Protein AF-A0A8C4X554-F1 (afdb_monomer_lite)

Radius of gyration: 28.82 Å; chains: 1; bounding box: 46×33×119 Å

Sequence (121 aa):
LLRQFISAKEANEQRMDQHIWKSLQYDSLKGAILEIFAISTETYQIHFRSVEWGENQSPKELLAQLSDLCFKWLKPKKHTVEPVIDFIILEQLFQGSEKERTSQCETQGHLNESGMSIGTF

pLDDT: mean 73.85, std 15.53, range [35.44, 93.56]

Structure (mmCIF, N/CA/C/O backbone):
data_AF-A0A8C4X554-F1
#
_entry.id   AF-A0A8C4X554-F1
#
loop_
_atom_site.group_PDB
_atom_site.id
_atom_site.type_symbol
_atom_site.label_atom_id
_atom_site.label_alt_id
_atom_site.label_comp_id
_atom_site.label_asym_id
_atom_site.label_entity_id
_atom_site.label_seq_id
_atom_site.pdbx_PDB_ins_code
_atom_site.Cartn_x
_atom_site.Cartn_y
_atom_site.Cartn_z
_atom_site.occupancy
_atom_site.B_iso_or_equiv
_atom_site.auth_seq_id
_atom_site.auth_comp_id
_atom_site.auth_asym_id
_atom_site.auth_atom_id
_atom_site.pdbx_PDB_model_num
ATOM 1 N N . LEU A 1 1 ? 22.330 1.437 -51.387 1.00 77.81 1 LEU A N 1
ATOM 2 C CA . LEU A 1 1 ? 21.307 0.635 -50.678 1.00 77.81 1 LEU A CA 1
ATOM 3 C C . LEU A 1 1 ? 21.821 0.093 -49.343 1.00 77.81 1 LEU A C 1
ATOM 5 O O . LEU A 1 1 ? 21.351 0.572 -48.325 1.00 77.81 1 LEU A O 1
ATOM 9 N N . LEU A 1 2 ? 22.834 -0.784 -49.299 1.00 71.44 2 LEU A N 1
ATOM 10 C CA . LEU A 1 2 ? 23.360 -1.324 -48.025 1.00 71.44 2 LEU A CA 1
ATOM 11 C C . LEU A 1 2 ? 23.883 -0.256 -47.048 1.00 71.44 2 LEU A C 1
ATOM 13 O O . LEU A 1 2 ? 23.543 -0.301 -45.874 1.00 71.44 2 LEU A O 1
ATOM 17 N N . ARG A 1 3 ? 24.626 0.754 -47.526 1.00 85.50 3 ARG A N 1
ATOM 18 C CA . ARG A 1 3 ? 25.071 1.874 -46.670 1.00 85.50 3 ARG A CA 1
ATOM 19 C C . ARG A 1 3 ? 23.908 2.653 -46.049 1.00 85.50 3 ARG A C 1
ATOM 21 O O . ARG A 1 3 ? 23.974 3.006 -44.883 1.00 85.50 3 ARG A O 1
ATOM 28 N N . GLN A 1 4 ? 22.838 2.880 -46.811 1.00 82.44 4 GLN A N 1
ATOM 29 C CA . GLN A 1 4 ? 21.640 3.558 -46.305 1.00 82.44 4 GLN A CA 1
ATOM 30 C C . GLN A 1 4 ? 20.895 2.690 -45.286 1.00 82.44 4 GLN A C 1
ATOM 32 O O . GLN A 1 4 ? 20.408 3.214 -44.294 1.00 82.44 4 GLN A O 1
ATOM 37 N N . PHE A 1 5 ? 20.852 1.371 -45.495 1.00 83.88 5 PHE A N 1
ATOM 38 C CA . PHE A 1 5 ? 20.262 0.422 -44.549 1.00 83.88 5 PHE A CA 1
ATOM 39 C C . PHE A 1 5 ? 21.031 0.349 -43.229 1.00 83.88 5 PHE A C 1
ATOM 41 O O . PHE A 1 5 ? 20.414 0.352 -42.169 1.00 83.88 5 PHE A O 1
ATOM 48 N N . ILE A 1 6 ? 22.364 0.315 -43.291 1.00 83.06 6 ILE A N 1
ATOM 49 C CA . ILE A 1 6 ? 23.225 0.306 -42.103 1.00 83.06 6 ILE A CA 1
ATOM 50 C C . ILE A 1 6 ? 23.033 1.608 -41.318 1.00 83.06 6 ILE A C 1
ATOM 52 O O . ILE A 1 6 ? 22.688 1.548 -40.144 1.00 83.06 6 ILE A O 1
ATOM 56 N N . SER A 1 7 ? 23.098 2.770 -41.980 1.00 88.75 7 SER A N 1
ATOM 57 C CA . SER A 1 7 ? 22.851 4.056 -41.312 1.00 88.75 7 SER A CA 1
ATOM 58 C C . SER A 1 7 ? 21.431 4.186 -40.752 1.00 88.75 7 SER A C 1
ATOM 60 O O . SER A 1 7 ? 21.245 4.764 -39.686 1.00 88.75 7 SER A O 1
ATOM 62 N N . ALA A 1 8 ? 20.416 3.647 -41.436 1.00 84.50 8 ALA A N 1
ATOM 63 C CA . ALA A 1 8 ? 19.045 3.649 -40.929 1.00 84.50 8 ALA A CA 1
ATOM 64 C C . ALA A 1 8 ? 18.884 2.747 -39.694 1.00 84.50 8 ALA A C 1
ATOM 66 O O . ALA A 1 8 ? 18.180 3.123 -38.758 1.00 84.50 8 ALA A O 1
ATOM 67 N N . LYS A 1 9 ? 19.554 1.587 -39.666 1.00 83.88 9 LYS A N 1
ATOM 68 C CA . LYS A 1 9 ? 19.573 0.687 -38.507 1.00 83.88 9 LYS A CA 1
ATOM 69 C C . LYS A 1 9 ? 20.273 1.341 -37.315 1.00 83.88 9 LYS A C 1
ATOM 71 O O . LYS A 1 9 ? 19.687 1.384 -36.241 1.00 83.88 9 LYS A O 1
ATOM 76 N N . GLU A 1 10 ? 21.457 1.912 -37.521 1.00 81.81 10 GLU A N 1
ATOM 77 C CA . GLU A 1 10 ? 22.223 2.610 -36.478 1.00 81.81 10 GLU A CA 1
ATOM 78 C C . GLU A 1 10 ? 21.441 3.797 -35.900 1.00 81.81 10 GLU A C 1
ATOM 80 O O . GLU A 1 10 ? 21.369 3.968 -34.687 1.00 81.81 10 GLU A O 1
ATOM 85 N N . ALA A 1 11 ? 20.769 4.584 -36.745 1.00 82.25 11 ALA A N 1
ATOM 86 C CA . ALA A 1 11 ? 19.933 5.694 -36.293 1.00 82.25 11 ALA A CA 1
ATOM 87 C C . ALA A 1 11 ? 18.651 5.244 -35.562 1.00 82.25 11 ALA A C 1
ATOM 89 O O . ALA A 1 11 ? 18.067 6.031 -34.811 1.00 82.25 11 ALA A O 1
ATOM 90 N N . ASN A 1 12 ? 18.172 4.019 -35.805 1.00 74.38 12 ASN A N 1
ATOM 91 C CA . ASN A 1 12 ? 17.064 3.422 -35.058 1.00 74.38 12 ASN A CA 1
ATOM 92 C C . ASN A 1 12 ? 17.540 2.878 -33.701 1.00 74.38 12 ASN A C 1
ATOM 94 O O . ASN A 1 12 ? 16.873 3.074 -32.690 1.00 74.38 12 ASN A O 1
ATOM 98 N N . GLU A 1 13 ? 18.721 2.265 -33.669 1.00 72.62 13 GLU A N 1
ATOM 99 C CA . GLU A 1 13 ? 19.377 1.753 -32.462 1.00 72.62 13 GLU A CA 1
ATOM 100 C C . GLU A 1 13 ? 19.751 2.899 -31.504 1.00 72.62 13 GLU A C 1
ATOM 102 O O . GLU A 1 13 ? 19.350 2.882 -30.346 1.00 72.62 13 GLU A O 1
ATOM 107 N N . GLN A 1 14 ? 20.330 3.993 -32.015 1.00 75.81 14 GLN A N 1
ATOM 108 C CA . GLN A 1 14 ? 20.601 5.212 -31.235 1.00 75.81 14 GLN A CA 1
ATOM 109 C C . GLN A 1 14 ? 19.334 5.880 -30.681 1.00 75.81 14 GLN A C 1
ATOM 111 O O . GLN A 1 14 ? 19.337 6.412 -29.570 1.00 75.81 14 GLN A O 1
ATOM 116 N N . ARG A 1 15 ? 18.228 5.871 -31.441 1.00 73.75 15 ARG A N 1
ATOM 117 C CA . ARG A 1 15 ? 16.928 6.342 -30.933 1.00 73.75 15 ARG A CA 1
ATOM 118 C C . ARG A 1 15 ? 16.434 5.454 -29.797 1.00 73.75 15 ARG A C 1
ATOM 120 O O . ARG A 1 15 ? 15.946 5.979 -28.798 1.00 73.75 15 ARG A O 1
ATOM 127 N N . MET A 1 16 ? 16.572 4.137 -29.942 1.00 67.56 16 MET A N 1
ATOM 128 C CA . MET A 1 16 ? 16.194 3.171 -28.913 1.00 67.56 16 MET A CA 1
ATOM 129 C C . MET A 1 16 ? 17.009 3.388 -27.632 1.00 67.56 16 MET A C 1
ATOM 131 O O . MET A 1 16 ? 16.418 3.516 -26.563 1.00 67.56 16 MET A O 1
ATOM 135 N N . ASP A 1 17 ? 18.327 3.567 -27.743 1.00 79.69 17 ASP A N 1
ATOM 136 C CA . ASP A 1 17 ? 19.217 3.871 -26.614 1.00 79.69 17 ASP A CA 1
ATOM 137 C C . ASP A 1 17 ? 18.822 5.164 -25.894 1.00 79.69 17 ASP A C 1
ATOM 139 O O . ASP A 1 17 ? 18.804 5.227 -24.663 1.00 79.69 17 ASP A O 1
ATOM 143 N N . GLN A 1 18 ? 18.427 6.194 -26.648 1.00 75.25 18 GLN A N 1
ATOM 144 C CA . GLN A 1 18 ? 17.970 7.460 -26.078 1.00 75.25 18 GLN A CA 1
ATOM 145 C C . GLN A 1 18 ? 16.644 7.311 -25.312 1.00 75.25 18 GLN A C 1
ATOM 147 O O . GLN A 1 18 ? 16.443 7.968 -24.287 1.00 75.25 18 GLN A O 1
ATOM 152 N N . HIS A 1 19 ? 15.733 6.458 -25.787 1.00 72.31 19 HIS A N 1
ATOM 153 C CA . HIS A 1 19 ? 14.489 6.139 -25.082 1.00 72.31 19 HIS A CA 1
ATOM 154 C C . HIS A 1 19 ? 14.734 5.287 -23.833 1.00 72.31 19 HIS A C 1
ATOM 156 O O . HIS A 1 19 ? 14.135 5.565 -22.792 1.00 72.31 19 HIS A O 1
ATOM 162 N N . ILE A 1 20 ? 15.646 4.314 -23.909 1.00 77.69 20 ILE A N 1
ATOM 163 C CA . ILE A 1 20 ? 16.065 3.485 -22.772 1.00 77.69 20 ILE A CA 1
ATOM 164 C C . ILE A 1 20 ? 16.642 4.380 -21.668 1.00 77.69 20 ILE A C 1
ATOM 166 O O . ILE A 1 20 ? 16.185 4.318 -20.527 1.00 77.69 20 ILE A O 1
ATOM 170 N N . TRP A 1 21 ? 17.550 5.300 -22.007 1.00 65.25 21 TRP A N 1
ATOM 171 C CA . TRP A 1 21 ? 18.137 6.234 -21.039 1.00 65.25 21 TRP A CA 1
ATOM 172 C C . TRP A 1 21 ? 17.111 7.165 -20.381 1.00 65.25 21 TRP A C 1
ATOM 174 O O . TRP A 1 21 ? 17.168 7.391 -19.173 1.00 65.25 21 TRP A O 1
ATOM 184 N N . LYS A 1 22 ? 16.136 7.675 -21.145 1.00 73.19 22 LYS A N 1
ATOM 185 C CA . LYS A 1 22 ? 15.040 8.496 -20.598 1.00 73.19 22 LYS A CA 1
ATOM 186 C C . LYS A 1 22 ? 14.139 7.703 -19.646 1.00 73.19 22 LYS A C 1
ATOM 188 O O . LYS A 1 22 ? 13.699 8.253 -18.640 1.00 73.19 22 LYS A O 1
ATOM 193 N N . SER A 1 23 ? 13.883 6.424 -19.934 1.00 75.38 23 SER A N 1
ATOM 194 C CA . SER A 1 23 ? 13.129 5.537 -19.036 1.00 75.38 23 SER A CA 1
ATOM 195 C C . SER A 1 23 ? 13.889 5.278 -17.736 1.00 75.38 23 SER A C 1
ATOM 197 O O . SER A 1 23 ? 13.306 5.411 -16.665 1.00 75.38 23 SER A O 1
ATOM 199 N N . LEU A 1 24 ? 15.196 4.994 -17.811 1.00 76.12 24 LEU A N 1
ATOM 200 C CA . LEU A 1 24 ? 16.031 4.827 -16.615 1.00 76.12 24 LEU A CA 1
ATOM 201 C C . LEU A 1 24 ? 16.064 6.098 -15.753 1.00 76.12 24 LEU A C 1
ATOM 203 O O . LEU A 1 24 ? 16.015 6.011 -14.527 1.00 76.12 24 LEU A O 1
ATOM 207 N N . GLN A 1 25 ? 16.107 7.280 -16.375 1.00 79.69 25 GLN A N 1
ATOM 208 C CA . GLN A 1 25 ? 16.004 8.552 -15.654 1.00 79.69 25 GLN A CA 1
ATOM 209 C C . GLN A 1 25 ? 14.639 8.730 -14.985 1.00 79.69 25 GLN A C 1
ATOM 211 O O . GLN A 1 25 ? 14.586 9.213 -13.858 1.00 79.69 25 GLN A O 1
ATOM 216 N N . TYR A 1 26 ? 13.545 8.319 -15.634 1.00 76.31 26 TYR A N 1
ATOM 217 C CA . TYR A 1 26 ? 12.215 8.335 -15.024 1.00 76.31 26 TYR A CA 1
ATOM 218 C C . TYR A 1 26 ? 12.119 7.379 -13.831 1.00 76.31 26 TYR A C 1
ATOM 220 O O . TYR A 1 26 ? 11.588 7.769 -12.798 1.00 76.31 26 TYR A O 1
ATOM 228 N N . ASP A 1 27 ? 12.655 6.163 -13.933 1.00 78.06 27 ASP A N 1
ATOM 229 C CA . ASP A 1 27 ? 12.635 5.193 -12.834 1.00 78.06 27 ASP A CA 1
ATOM 230 C C . ASP A 1 27 ? 13.506 5.642 -11.653 1.00 78.06 27 ASP A C 1
ATOM 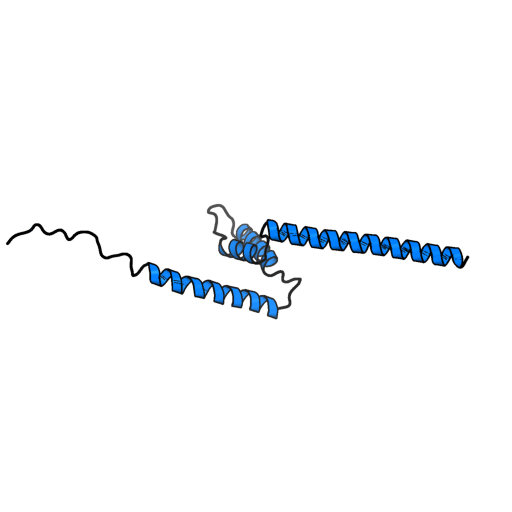232 O O . ASP A 1 27 ? 13.090 5.517 -10.501 1.00 78.06 27 ASP A O 1
ATOM 236 N N . SER A 1 28 ? 14.667 6.246 -11.927 1.00 82.12 28 SER A N 1
ATOM 237 C CA . SER A 1 28 ? 15.521 6.863 -10.905 1.00 82.12 28 SER A CA 1
ATOM 238 C C . SER A 1 28 ? 14.840 8.062 -10.237 1.00 82.12 28 SER A C 1
ATOM 240 O O . SER A 1 28 ? 14.788 8.129 -9.010 1.00 82.12 28 SER A O 1
ATOM 242 N N . LEU A 1 29 ? 14.246 8.966 -11.025 1.00 80.00 29 LEU A N 1
ATOM 243 C CA . LEU A 1 29 ? 13.477 10.106 -10.524 1.00 80.00 29 LEU A CA 1
ATOM 244 C C . LEU A 1 29 ? 12.289 9.634 -9.677 1.00 80.00 29 LEU A C 1
ATOM 246 O O . LEU A 1 29 ? 12.045 10.155 -8.596 1.00 80.00 29 LEU A O 1
ATOM 250 N N . LYS A 1 30 ? 11.563 8.619 -10.148 1.00 77.81 30 LYS A N 1
ATOM 251 C CA . LYS A 1 30 ? 10.438 8.010 -9.440 1.00 77.81 30 LYS A CA 1
ATOM 252 C C . LYS A 1 30 ? 10.883 7.366 -8.131 1.00 77.81 30 LYS A C 1
ATOM 254 O O . LYS A 1 30 ? 10.192 7.539 -7.135 1.00 77.81 30 LYS A O 1
ATOM 259 N N . GLY A 1 31 ? 12.018 6.667 -8.121 1.00 76.88 31 GLY A N 1
ATOM 260 C CA . GLY A 1 31 ? 12.622 6.114 -6.909 1.00 76.88 31 GLY A CA 1
ATOM 261 C C . GLY A 1 31 ? 12.957 7.202 -5.891 1.00 76.88 31 GLY A C 1
ATOM 262 O O . GLY A 1 31 ? 12.465 7.149 -4.769 1.00 76.88 31 GLY A O 1
ATOM 263 N N . ALA A 1 32 ? 13.685 8.237 -6.316 1.00 78.94 32 ALA A N 1
ATOM 264 C CA . ALA A 1 32 ? 14.068 9.356 -5.457 1.00 78.94 32 ALA A CA 1
ATOM 265 C C . ALA A 1 32 ? 12.853 10.135 -4.924 1.00 78.94 32 ALA A C 1
ATOM 267 O O . ALA A 1 32 ? 12.819 10.497 -3.756 1.00 78.94 32 ALA A O 1
ATOM 268 N N . ILE A 1 33 ? 11.823 10.364 -5.746 1.00 76.94 33 ILE A N 1
ATOM 269 C CA . ILE A 1 33 ? 10.570 11.003 -5.312 1.00 76.94 33 ILE A CA 1
ATOM 270 C C . ILE A 1 33 ? 9.869 10.140 -4.258 1.00 76.94 33 ILE A C 1
ATOM 272 O O . ILE A 1 33 ? 9.473 10.652 -3.216 1.00 76.94 33 ILE A O 1
ATOM 276 N N . LEU A 1 34 ? 9.720 8.834 -4.499 1.00 77.56 34 LEU A N 1
ATOM 277 C CA . LEU A 1 34 ? 9.093 7.929 -3.530 1.00 77.56 34 LEU A CA 1
ATOM 278 C C . LEU A 1 34 ? 9.853 7.905 -2.197 1.00 77.56 34 LEU A C 1
ATOM 280 O O . LEU A 1 34 ? 9.218 7.873 -1.148 1.00 77.56 34 LEU A O 1
ATOM 284 N N . GLU A 1 35 ? 11.183 7.968 -2.240 1.00 71.44 35 GLU A N 1
ATOM 285 C CA . GLU A 1 35 ? 12.053 8.032 -1.064 1.00 71.44 35 GLU A CA 1
ATOM 286 C C . GLU A 1 35 ? 11.926 9.369 -0.316 1.00 71.44 35 GLU A C 1
ATOM 288 O O . GLU A 1 35 ? 11.682 9.370 0.888 1.00 71.44 35 GLU A O 1
ATOM 293 N N . ILE A 1 36 ? 11.984 10.503 -1.027 1.00 68.62 36 ILE A N 1
ATOM 294 C CA . ILE A 1 36 ? 11.826 11.855 -0.457 1.00 68.62 36 ILE A CA 1
ATOM 295 C C . ILE A 1 36 ? 10.486 12.006 0.267 1.00 68.62 36 ILE A C 1
ATOM 297 O O . ILE A 1 36 ? 10.421 12.615 1.332 1.00 68.62 36 ILE A O 1
ATOM 301 N N . PHE A 1 37 ? 9.411 11.463 -0.305 1.00 66.00 37 PHE A N 1
ATOM 302 C CA . PHE A 1 37 ? 8.079 11.536 0.294 1.00 66.00 37 PHE A CA 1
ATOM 303 C C . PHE A 1 37 ? 7.782 10.383 1.259 1.00 66.00 37 PHE A C 1
ATOM 305 O O . PHE A 1 37 ? 6.648 10.277 1.725 1.00 66.00 37 PHE A O 1
ATOM 312 N N . ALA A 1 38 ? 8.758 9.507 1.531 1.00 61.66 38 ALA A N 1
ATOM 313 C CA . ALA A 1 38 ? 8.572 8.284 2.306 1.00 61.66 38 ALA A CA 1
ATOM 314 C C . ALA A 1 38 ? 7.322 7.493 1.867 1.00 61.66 38 ALA A C 1
ATOM 316 O O . ALA A 1 38 ? 6.648 6.867 2.679 1.00 61.66 38 ALA A O 1
ATOM 317 N N . ILE A 1 39 ? 6.970 7.513 0.575 1.00 68.38 39 ILE A N 1
ATOM 318 C CA . ILE A 1 39 ? 5.846 6.744 0.021 1.00 68.38 39 ILE A CA 1
ATOM 319 C C . ILE A 1 39 ? 6.345 5.312 -0.193 1.00 68.38 39 ILE A C 1
ATOM 321 O O . ILE A 1 39 ? 6.553 4.836 -1.313 1.00 68.38 39 ILE A O 1
ATOM 325 N N . SER A 1 40 ? 6.602 4.633 0.919 1.00 72.50 40 SER A N 1
ATOM 326 C CA . SER A 1 40 ? 6.993 3.234 0.982 1.00 72.50 40 SER A CA 1
ATOM 327 C C . SER A 1 40 ? 5.759 2.349 1.201 1.00 72.50 40 SER A C 1
ATOM 329 O O . SER A 1 40 ? 4.648 2.814 1.468 1.00 72.50 40 SER A O 1
ATOM 331 N N . THR A 1 41 ? 5.935 1.036 1.065 1.00 73.75 41 THR A N 1
ATOM 332 C CA . THR A 1 41 ? 4.914 0.051 1.459 1.00 73.75 41 THR A CA 1
ATOM 333 C C . THR A 1 41 ? 4.546 0.158 2.940 1.00 73.75 41 THR A C 1
ATOM 335 O O . THR A 1 41 ? 3.391 -0.065 3.284 1.00 73.75 41 THR A O 1
ATOM 338 N N . GLU A 1 42 ? 5.491 0.568 3.783 1.00 77.62 42 GLU A N 1
ATOM 339 C CA . GLU A 1 42 ? 5.309 0.792 5.221 1.00 77.62 42 GLU A CA 1
ATOM 340 C C . GLU A 1 42 ? 4.331 1.941 5.505 1.00 77.62 42 GLU A C 1
ATOM 342 O O . GLU A 1 42 ? 3.455 1.824 6.354 1.00 77.62 42 GLU A O 1
ATOM 347 N N . THR A 1 43 ? 4.366 3.016 4.717 1.00 82.56 43 THR A N 1
ATOM 348 C CA . THR A 1 43 ? 3.415 4.130 4.867 1.00 82.56 43 THR A CA 1
ATOM 349 C C . THR A 1 43 ? 1.975 3.692 4.601 1.00 82.56 43 THR A C 1
ATOM 351 O O . THR A 1 43 ? 1.062 4.041 5.348 1.00 82.56 43 THR A O 1
ATOM 354 N N . TYR A 1 44 ? 1.748 2.861 3.578 1.00 86.88 44 TYR A N 1
ATOM 355 C CA . TYR A 1 44 ? 0.416 2.303 3.318 1.00 86.88 44 TYR A CA 1
ATOM 356 C C . TYR A 1 44 ? -0.032 1.311 4.389 1.00 86.88 44 TYR A C 1
ATOM 358 O O . TYR A 1 44 ? -1.223 1.254 4.689 1.00 86.88 44 TYR A O 1
ATOM 366 N N . GLN A 1 45 ? 0.901 0.563 4.974 1.00 85.50 45 GLN A N 1
ATOM 367 C CA . GLN A 1 45 ? 0.633 -0.323 6.100 1.00 85.50 45 GLN A CA 1
ATOM 368 C C . GLN A 1 45 ? 0.164 0.463 7.327 1.00 85.50 45 GLN A C 1
ATOM 370 O O . GLN A 1 45 ? -0.881 0.145 7.891 1.00 85.50 45 GLN A O 1
ATOM 375 N N . ILE A 1 46 ? 0.897 1.516 7.700 1.00 84.94 46 ILE A N 1
ATOM 376 C CA . ILE A 1 46 ? 0.546 2.389 8.825 1.00 84.94 46 ILE A CA 1
ATOM 377 C C . ILE A 1 46 ? -0.848 2.974 8.603 1.00 84.94 46 ILE A C 1
ATOM 379 O O . ILE A 1 46 ? -1.709 2.837 9.467 1.00 84.94 46 ILE A O 1
ATOM 383 N N . HIS A 1 47 ? -1.110 3.530 7.416 1.00 88.19 47 HIS A N 1
ATOM 384 C CA . HIS A 1 47 ? -2.433 4.058 7.090 1.00 88.19 47 HIS A CA 1
ATOM 385 C C . HIS A 1 47 ? -3.525 2.991 7.128 1.00 88.19 47 HIS A C 1
ATOM 387 O O . HIS A 1 47 ? -4.597 3.254 7.652 1.00 88.19 47 HIS A O 1
ATOM 393 N N . PHE A 1 48 ? -3.276 1.788 6.605 1.00 89.94 48 PHE A N 1
ATOM 394 C CA . PHE A 1 48 ? -4.247 0.694 6.647 1.00 89.94 48 PHE A CA 1
ATOM 395 C C . PHE A 1 48 ? -4.634 0.326 8.086 1.00 89.94 48 PHE A C 1
ATOM 397 O O . PHE A 1 48 ? -5.806 0.075 8.357 1.00 89.94 48 PHE A O 1
ATOM 404 N N . ARG A 1 49 ? -3.666 0.324 9.012 1.00 87.69 49 ARG A N 1
ATOM 405 C CA . ARG A 1 49 ? -3.887 0.022 10.435 1.00 87.69 49 ARG A CA 1
ATOM 406 C C . ARG A 1 49 ? -4.451 1.200 11.231 1.00 87.69 49 ARG A C 1
ATOM 408 O O . ARG A 1 49 ? -5.090 0.964 12.248 1.00 87.69 49 ARG A O 1
ATOM 415 N N . SER A 1 50 ? -4.242 2.432 10.768 1.00 89.12 50 SER A N 1
ATOM 416 C CA . SER A 1 50 ? -4.750 3.655 11.399 1.00 89.12 50 SER A CA 1
ATOM 417 C C . SER A 1 50 ? -6.113 4.101 10.861 1.00 89.12 50 SER A C 1
ATOM 419 O O . SER A 1 50 ? -6.571 5.189 11.201 1.00 89.12 50 SER A O 1
ATOM 421 N N . VAL A 1 51 ? -6.730 3.340 9.950 1.00 90.94 51 VAL A N 1
ATOM 422 C CA . VAL A 1 51 ? -8.080 3.644 9.471 1.00 90.94 51 VAL A CA 1
ATOM 423 C C . VAL A 1 51 ? -9.063 3.412 10.613 1.00 90.94 51 VAL A C 1
ATOM 425 O O . VAL A 1 51 ? -9.263 2.287 11.068 1.00 90.94 51 VAL A O 1
ATOM 428 N N . GLU A 1 52 ? -9.699 4.495 11.040 1.00 88.81 52 GLU A N 1
ATOM 429 C CA . GLU A 1 52 ? -10.776 4.477 12.020 1.00 88.81 52 GLU A CA 1
ATOM 430 C C . GLU A 1 52 ? -12.130 4.603 11.324 1.00 88.81 52 GLU A C 1
ATOM 432 O O . GLU A 1 52 ? -12.254 5.179 10.240 1.00 88.81 52 GLU A O 1
ATOM 437 N N . TRP A 1 53 ? -13.161 4.054 11.960 1.00 90.00 53 TRP A N 1
ATOM 438 C CA . TRP A 1 53 ? -14.525 4.206 11.480 1.00 90.00 53 TRP A CA 1
ATOM 439 C C . TRP A 1 53 ? -14.999 5.645 11.714 1.00 90.00 53 TRP A C 1
ATOM 441 O O . TRP A 1 53 ? -15.164 6.061 12.860 1.00 90.00 53 TRP A O 1
ATOM 451 N N . GLY A 1 54 ? -15.270 6.398 10.647 1.00 88.25 54 GLY A N 1
ATOM 452 C CA . GLY A 1 54 ? -15.883 7.722 10.772 1.00 88.25 54 GLY A CA 1
ATOM 453 C C . GLY A 1 54 ? -17.374 7.641 11.121 1.00 88.25 54 GLY A C 1
ATOM 454 O O . GLY A 1 54 ? -18.107 6.861 10.520 1.00 88.25 54 GLY A O 1
ATOM 455 N N . GLU A 1 55 ? -17.862 8.486 12.033 1.00 83.88 55 GLU A N 1
ATOM 456 C CA . GLU A 1 55 ? -19.268 8.487 12.495 1.00 83.88 55 GLU A CA 1
ATOM 457 C C . GLU A 1 55 ? -20.306 8.601 11.358 1.00 83.88 55 GLU A C 1
ATOM 459 O O . GLU A 1 55 ? -21.398 8.048 11.456 1.00 83.88 55 GLU A O 1
ATOM 464 N N . ASN A 1 56 ? -19.946 9.262 10.252 1.00 87.75 56 ASN A N 1
ATOM 465 C CA . ASN A 1 56 ? -20.797 9.443 9.068 1.00 87.75 56 ASN A CA 1
ATOM 466 C C . ASN A 1 56 ? -20.395 8.559 7.874 1.00 87.75 56 ASN A C 1
ATOM 468 O O . ASN A 1 56 ? -20.935 8.718 6.780 1.00 87.75 56 ASN A O 1
ATOM 472 N N . GLN A 1 57 ? -19.419 7.668 8.048 1.00 90.44 57 GLN A N 1
ATOM 473 C CA . GLN A 1 57 ? -18.885 6.840 6.972 1.00 90.44 57 GLN A CA 1
ATOM 474 C C . GLN A 1 57 ? -19.728 5.576 6.807 1.00 90.44 57 GLN A C 1
ATOM 476 O O . GLN A 1 57 ? -20.029 4.868 7.771 1.00 90.44 57 GLN A O 1
ATOM 481 N N . SER A 1 58 ? -20.099 5.258 5.569 1.00 92.81 58 SER A N 1
ATOM 482 C CA . SER A 1 58 ? -20.784 4.001 5.284 1.00 92.81 58 SER A CA 1
ATOM 483 C C . SER A 1 58 ? -19.804 2.813 5.321 1.00 92.81 58 SER A C 1
ATOM 485 O O . SER A 1 58 ? -18.634 2.955 4.946 1.00 92.81 58 SER A O 1
ATOM 487 N N . PRO A 1 59 ? -20.271 1.592 5.654 1.00 92.06 59 PRO A N 1
ATOM 488 C CA . PRO A 1 59 ? -19.437 0.386 5.614 1.00 92.06 59 PRO A CA 1
ATOM 489 C C . PRO A 1 59 ? -18.742 0.166 4.265 1.00 92.06 59 PRO A C 1
ATOM 491 O O . PRO A 1 59 ? -17.625 -0.343 4.195 1.00 92.06 59 PRO A O 1
ATOM 494 N N . LYS A 1 60 ? -19.409 0.557 3.176 1.00 93.56 60 LYS A N 1
ATOM 495 C CA . LYS A 1 60 ? -18.898 0.412 1.814 1.00 93.56 60 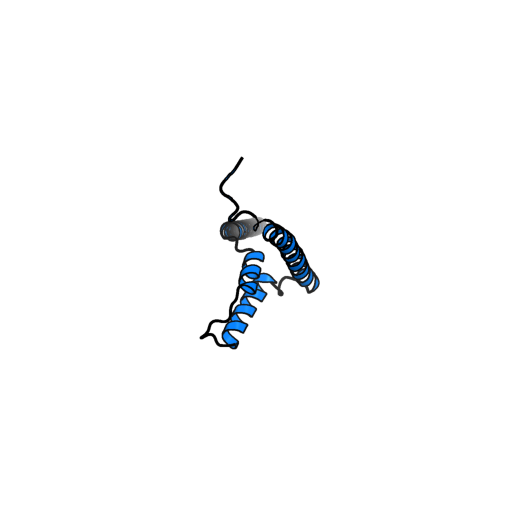LYS A CA 1
ATOM 496 C C . LYS A 1 60 ? -17.732 1.361 1.539 1.00 93.56 60 LYS A C 1
ATOM 498 O O . LYS A 1 60 ? -16.779 0.961 0.877 1.00 93.56 60 LYS A O 1
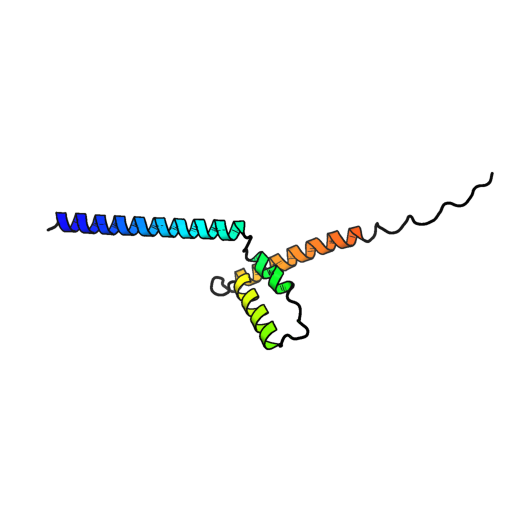ATOM 503 N N . GLU A 1 61 ? -17.804 2.592 2.035 1.00 91.00 61 GLU A N 1
ATOM 504 C CA . GLU A 1 61 ? -16.723 3.573 1.900 1.00 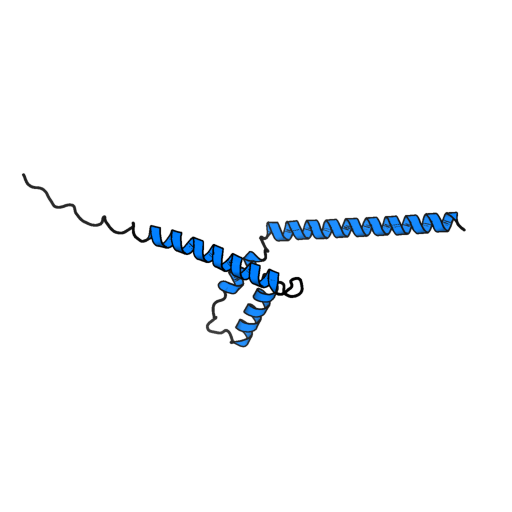91.00 61 GLU A CA 1
ATOM 505 C C . GLU A 1 61 ? -15.505 3.162 2.720 1.00 91.00 61 GLU A C 1
ATOM 507 O O . GLU A 1 61 ? -14.388 3.220 2.210 1.00 91.00 61 GLU A O 1
ATOM 512 N N . LEU A 1 62 ? -15.716 2.668 3.945 1.00 92.12 62 LEU A N 1
ATOM 513 C CA . LEU A 1 62 ? -14.627 2.144 4.765 1.00 92.12 62 LEU A CA 1
ATOM 514 C C . LEU A 1 62 ? -13.952 0.942 4.097 1.00 92.12 62 LEU A C 1
ATOM 516 O O . LEU A 1 62 ? -12.727 0.888 3.992 1.00 92.12 62 LEU A O 1
ATOM 520 N N . LEU A 1 63 ? -14.746 -0.001 3.582 1.00 92.31 63 LEU A N 1
ATOM 521 C CA . LEU A 1 63 ? -14.221 -1.165 2.874 1.00 92.31 63 LEU A CA 1
ATOM 522 C C . LEU A 1 63 ? -13.436 -0.762 1.620 1.00 92.31 63 LEU A C 1
ATOM 524 O O . LEU A 1 63 ? -12.383 -1.335 1.349 1.00 92.31 63 LEU A O 1
ATOM 528 N N . ALA A 1 64 ? -13.924 0.222 0.861 1.00 92.19 64 ALA A N 1
ATOM 529 C CA . ALA A 1 64 ? -13.229 0.725 -0.319 1.00 92.19 64 ALA A CA 1
ATOM 530 C C . ALA A 1 64 ? -11.874 1.356 0.045 1.00 92.19 64 ALA A C 1
ATOM 532 O O . ALA A 1 64 ? -10.873 1.071 -0.612 1.00 92.19 64 ALA A O 1
ATOM 533 N N . GLN A 1 65 ? -11.828 2.150 1.117 1.00 92.31 65 GLN A N 1
ATOM 534 C CA . GLN A 1 65 ? -10.602 2.769 1.621 1.00 92.31 65 GLN A CA 1
ATOM 535 C C . GLN A 1 65 ? -9.588 1.722 2.104 1.00 92.31 65 GLN A C 1
ATOM 537 O O . GLN A 1 65 ? -8.429 1.745 1.687 1.00 92.31 65 GLN A O 1
ATOM 542 N N . LEU A 1 66 ? -10.029 0.771 2.932 1.00 91.81 66 LEU A N 1
ATOM 543 C CA . LEU A 1 66 ? -9.196 -0.336 3.408 1.00 91.81 66 LEU A CA 1
ATOM 544 C C . LEU A 1 66 ? -8.678 -1.185 2.245 1.00 91.81 66 LEU A C 1
ATOM 546 O O . LEU A 1 66 ? -7.506 -1.555 2.220 1.00 91.81 66 LEU A O 1
ATOM 550 N N . SER A 1 67 ? -9.528 -1.470 1.256 1.00 90.75 67 SER A N 1
ATOM 551 C CA . SER A 1 67 ? -9.136 -2.238 0.077 1.00 90.75 67 SER A CA 1
ATOM 552 C C . SER A 1 67 ? -8.037 -1.528 -0.713 1.00 90.75 67 SER A C 1
ATOM 554 O O . SER A 1 67 ? -7.011 -2.142 -1.001 1.00 90.75 67 SER A O 1
ATOM 556 N N . ASP A 1 68 ? -8.199 -0.238 -1.012 1.00 90.69 68 ASP A N 1
ATOM 557 C CA . ASP A 1 68 ? -7.208 0.541 -1.761 1.00 90.69 68 ASP A CA 1
ATOM 558 C C . ASP A 1 68 ? -5.853 0.605 -1.035 1.00 90.69 68 ASP A C 1
ATOM 560 O O . ASP A 1 68 ? -4.803 0.359 -1.637 1.00 90.69 68 ASP A O 1
ATOM 564 N N . LEU A 1 69 ? -5.870 0.844 0.279 1.00 90.50 69 LEU A N 1
ATOM 565 C CA . LEU A 1 69 ? -4.664 0.839 1.109 1.00 90.50 69 LEU A CA 1
ATOM 566 C C . LEU A 1 69 ? -3.991 -0.540 1.134 1.00 90.50 69 LEU A C 1
ATOM 568 O O . LEU A 1 69 ? -2.780 -0.631 0.937 1.00 90.50 69 LEU A O 1
ATOM 572 N N . CYS A 1 70 ? -4.769 -1.615 1.274 1.00 87.25 70 CYS A N 1
ATOM 573 C CA . CYS A 1 70 ? -4.269 -2.989 1.237 1.00 87.25 70 CYS A CA 1
ATOM 574 C C . CYS A 1 70 ? -3.618 -3.329 -0.115 1.00 87.25 70 CYS A C 1
ATOM 576 O O . CYS A 1 70 ? -2.521 -3.887 -0.159 1.00 87.25 70 CYS A O 1
ATOM 578 N N . PHE A 1 71 ? -4.224 -2.924 -1.236 1.00 87.00 71 PHE A N 1
ATOM 579 C CA . PHE A 1 71 ? -3.639 -3.116 -2.567 1.00 87.00 71 PHE A CA 1
ATOM 580 C C . PHE A 1 71 ? -2.332 -2.337 -2.760 1.00 87.00 71 PHE A C 1
ATOM 582 O O . PHE A 1 71 ? -1.419 -2.834 -3.425 1.00 87.00 71 PHE A O 1
ATOM 589 N N . LYS A 1 72 ? -2.229 -1.128 -2.198 1.00 85.31 72 LYS A N 1
ATOM 590 C CA . LYS A 1 72 ? -1.017 -0.296 -2.268 1.00 85.31 72 LYS A CA 1
ATOM 591 C C . LYS A 1 72 ? 0.100 -0.808 -1.359 1.00 85.31 72 LYS A C 1
ATOM 593 O O . LYS A 1 72 ? 1.266 -0.734 -1.756 1.00 85.31 72 LYS A O 1
ATOM 598 N N . TRP A 1 73 ? -0.257 -1.365 -0.203 1.00 85.81 73 TRP A N 1
ATOM 599 C CA . TRP A 1 73 ? 0.667 -2.010 0.726 1.00 85.81 73 TRP A CA 1
ATOM 600 C C . TRP A 1 73 ? 1.188 -3.342 0.173 1.00 85.81 73 TRP A C 1
ATOM 602 O O . TRP A 1 73 ? 2.379 -3.464 -0.096 1.00 85.81 73 TRP A O 1
ATOM 612 N N . LEU A 1 74 ? 0.304 -4.312 -0.077 1.00 84.06 74 LEU A N 1
ATOM 613 C CA . LEU A 1 74 ? 0.691 -5.685 -0.425 1.00 84.06 74 LEU A CA 1
ATOM 614 C C . LEU A 1 74 ? 1.034 -5.872 -1.907 1.00 84.06 74 LEU A C 1
ATOM 616 O O . LEU A 1 74 ? 1.621 -6.884 -2.280 1.00 84.06 74 LEU A O 1
ATOM 620 N N . LYS A 1 75 ? 0.644 -4.926 -2.775 1.00 82.69 75 LYS A N 1
ATOM 621 C CA . LYS A 1 75 ? 0.871 -4.960 -4.234 1.00 82.69 75 LYS A CA 1
ATOM 622 C C . LYS A 1 75 ? 0.643 -6.361 -4.840 1.00 82.69 75 LYS A C 1
ATOM 624 O O . LYS A 1 75 ? 1.498 -6.850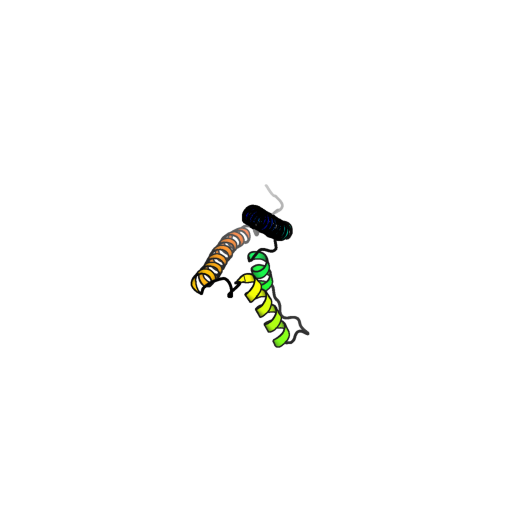 -5.581 1.00 82.69 75 LYS A O 1
ATOM 629 N N . PRO A 1 76 ? -0.524 -6.996 -4.622 1.00 75.81 76 PRO A N 1
ATOM 630 C CA . PRO A 1 76 ? -0.758 -8.412 -4.939 1.00 75.81 76 PRO A CA 1
ATOM 631 C C . PRO A 1 76 ? -0.664 -8.758 -6.435 1.00 75.81 76 PRO A C 1
ATOM 633 O O . PRO A 1 76 ? -0.569 -9.919 -6.799 1.00 75.81 76 PRO A O 1
ATOM 636 N N . LYS A 1 77 ? -0.662 -7.763 -7.336 1.00 77.81 77 LYS A N 1
ATOM 637 C CA . LYS A 1 77 ? -0.408 -7.974 -8.775 1.00 77.81 77 LYS A CA 1
ATOM 638 C C . LYS A 1 77 ? 1.074 -8.192 -9.114 1.00 77.81 77 LYS A C 1
ATOM 640 O O . LYS A 1 77 ? 1.380 -8.589 -10.232 1.00 77.81 77 LYS A O 1
ATOM 645 N N . LYS A 1 78 ? 1.984 -7.849 -8.198 1.00 71.81 78 LYS A N 1
ATOM 646 C CA . LYS A 1 78 ? 3.443 -7.926 -8.370 1.00 71.81 78 LYS A CA 1
ATOM 647 C C . LYS A 1 78 ? 4.090 -9.037 -7.542 1.00 71.81 78 LYS A C 1
ATOM 649 O O . LYS A 1 78 ? 5.240 -9.369 -7.804 1.00 71.81 78 LYS A O 1
ATOM 654 N N . HIS A 1 79 ? 3.374 -9.583 -6.562 1.00 72.62 79 HIS A N 1
ATOM 655 C CA . HIS A 1 79 ? 3.874 -10.585 -5.626 1.00 72.62 79 HIS A CA 1
ATOM 656 C C . HIS A 1 79 ? 3.039 -11.866 -5.719 1.00 72.62 79 HIS A C 1
ATOM 658 O O . HIS A 1 79 ? 1.830 -11.798 -5.934 1.00 72.62 79 HIS A O 1
ATOM 664 N N . THR A 1 80 ? 3.685 -13.026 -5.568 1.00 80.56 80 THR A N 1
ATOM 665 C CA . THR A 1 80 ? 2.986 -14.298 -5.321 1.00 80.56 80 THR A CA 1
ATOM 666 C C . THR A 1 80 ? 2.462 -14.336 -3.877 1.00 80.56 80 THR A C 1
ATOM 668 O O . THR A 1 80 ? 2.542 -13.341 -3.152 1.00 80.56 80 THR A O 1
ATOM 671 N N . VAL A 1 81 ? 1.885 -15.460 -3.449 1.00 76.62 81 VAL A N 1
ATOM 672 C CA . VAL A 1 81 ? 1.311 -15.599 -2.100 1.00 76.62 81 VAL A CA 1
ATOM 673 C C . VAL A 1 81 ? 2.401 -15.556 -1.019 1.00 76.62 81 VAL A C 1
ATOM 675 O O . VAL A 1 81 ? 2.181 -14.991 0.047 1.00 76.62 81 VAL A O 1
ATOM 678 N N . GLU A 1 82 ? 3.588 -16.091 -1.300 1.00 77.62 82 GLU A N 1
ATOM 679 C CA . GLU A 1 82 ? 4.680 -16.233 -0.332 1.00 77.62 82 GLU A CA 1
ATOM 680 C C . GLU A 1 82 ? 5.242 -14.878 0.141 1.00 77.62 82 GLU A C 1
ATOM 682 O O . GLU A 1 82 ? 5.253 -14.648 1.349 1.00 77.62 82 GLU A O 1
ATOM 687 N N . PRO A 1 83 ? 5.588 -13.911 -0.737 1.00 73.25 83 PRO A N 1
ATOM 688 C CA . PRO A 1 83 ? 6.060 -12.601 -0.283 1.00 73.25 83 PRO A CA 1
ATOM 689 C C . PRO A 1 83 ? 5.009 -11.809 0.506 1.00 73.25 83 PRO A C 1
ATOM 691 O O . PRO A 1 83 ? 5.361 -11.011 1.368 1.00 73.25 83 PRO A O 1
ATOM 694 N N . VAL A 1 84 ? 3.714 -12.011 0.227 1.00 79.38 84 VAL A N 1
ATOM 695 C CA . VAL A 1 84 ? 2.629 -11.374 0.996 1.00 79.38 84 VAL A CA 1
ATOM 696 C C . VAL A 1 84 ? 2.625 -11.878 2.438 1.00 79.38 84 VAL A C 1
ATOM 698 O O . VAL A 1 84 ? 2.439 -11.088 3.362 1.00 79.38 84 VAL A O 1
ATOM 701 N N . ILE A 1 85 ? 2.860 -13.177 2.635 1.00 78.38 85 ILE A N 1
ATOM 702 C CA . ILE A 1 85 ? 2.987 -13.773 3.966 1.00 78.38 85 ILE A CA 1
ATOM 703 C C . ILE A 1 85 ? 4.215 -13.204 4.684 1.00 78.38 85 ILE A C 1
ATOM 705 O O . ILE A 1 85 ? 4.093 -12.808 5.842 1.00 78.38 85 ILE A O 1
ATOM 709 N N . ASP A 1 86 ? 5.356 -13.076 4.001 1.00 80.56 86 ASP A N 1
ATOM 710 C CA . ASP A 1 86 ? 6.568 -12.490 4.589 1.00 80.56 86 ASP A CA 1
ATOM 711 C C . ASP A 1 86 ? 6.333 -11.052 5.079 1.00 80.56 86 ASP A C 1
ATOM 713 O O . ASP A 1 86 ? 6.752 -10.708 6.183 1.00 80.56 86 ASP A O 1
ATOM 717 N N . PHE A 1 87 ? 5.599 -10.221 4.325 1.00 79.69 87 PHE A N 1
ATOM 718 C CA . PHE A 1 87 ? 5.237 -8.866 4.768 1.00 79.69 87 PHE A CA 1
ATOM 719 C C . PHE A 1 87 ? 4.407 -8.863 6.058 1.00 79.69 87 PHE A C 1
ATOM 721 O O . PHE A 1 87 ? 4.656 -8.046 6.944 1.00 79.69 87 PHE A O 1
ATOM 728 N N . ILE A 1 88 ? 3.446 -9.782 6.181 1.00 83.38 88 ILE A N 1
ATOM 729 C CA . ILE A 1 88 ? 2.599 -9.918 7.376 1.00 83.38 88 ILE A CA 1
ATOM 730 C C . ILE A 1 88 ? 3.424 -10.428 8.572 1.00 83.38 88 ILE A C 1
ATOM 732 O O . ILE A 1 88 ? 3.255 -9.948 9.691 1.00 83.38 88 ILE A O 1
ATOM 736 N N . ILE A 1 89 ? 4.331 -11.388 8.355 1.00 85.00 89 ILE A N 1
ATOM 737 C CA . ILE A 1 89 ? 5.209 -11.925 9.409 1.00 85.00 89 ILE A CA 1
ATOM 738 C C . ILE A 1 89 ? 6.162 -10.843 9.918 1.00 85.00 89 ILE A C 1
ATOM 740 O O . ILE A 1 89 ? 6.308 -10.678 11.129 1.00 85.00 89 ILE A O 1
ATOM 744 N N . LEU A 1 90 ? 6.795 -10.102 9.006 1.00 80.50 90 LEU A N 1
ATOM 745 C CA . LEU A 1 90 ? 7.691 -9.002 9.356 1.00 80.50 90 LEU A CA 1
ATOM 746 C C . LEU A 1 90 ? 6.943 -7.926 10.147 1.00 80.50 90 LEU A C 1
ATOM 748 O O . LEU A 1 90 ? 7.422 -7.525 11.204 1.00 80.50 90 LEU A O 1
ATOM 752 N N . GLU A 1 91 ? 5.746 -7.525 9.704 1.00 82.56 91 GLU A N 1
ATOM 753 C CA . GLU A 1 91 ? 4.875 -6.617 10.464 1.00 82.56 91 GLU A CA 1
ATOM 754 C C . GLU A 1 91 ? 4.679 -7.101 11.906 1.00 82.56 91 GLU A C 1
ATOM 756 O O . GLU A 1 91 ? 4.923 -6.350 12.854 1.00 82.56 91 GLU A O 1
ATOM 761 N N . GLN A 1 92 ? 4.255 -8.355 12.071 1.00 82.19 92 GLN A N 1
ATOM 762 C CA . GLN A 1 92 ? 3.925 -8.904 13.381 1.00 82.19 92 GLN A CA 1
ATOM 763 C C . GLN A 1 92 ? 5.155 -9.000 14.293 1.00 82.19 92 GLN A C 1
ATOM 765 O O . GLN A 1 92 ? 5.048 -8.773 15.501 1.00 82.19 92 GLN A O 1
ATOM 770 N N . LEU A 1 93 ? 6.325 -9.307 13.726 1.00 81.12 93 LEU A N 1
ATOM 771 C CA . LEU A 1 93 ? 7.589 -9.359 14.455 1.00 81.12 93 LEU A CA 1
ATOM 772 C C . LEU A 1 93 ? 7.976 -7.976 14.999 1.00 81.12 93 LEU A C 1
ATOM 774 O O . LEU A 1 93 ? 8.300 -7.847 16.181 1.00 81.12 93 LEU A O 1
ATOM 778 N N . PHE A 1 94 ? 7.906 -6.939 14.160 1.00 72.94 94 PHE A N 1
ATOM 779 C CA . PHE A 1 94 ? 8.292 -5.585 14.558 1.00 72.94 94 PHE A CA 1
ATOM 780 C C . PHE A 1 94 ? 7.281 -4.954 15.527 1.00 72.94 94 PHE A C 1
ATOM 782 O O . PHE A 1 94 ? 7.694 -4.416 16.554 1.00 72.94 94 PHE A O 1
ATOM 789 N N . GLN A 1 95 ? 5.972 -5.125 15.306 1.00 71.94 95 GLN A N 1
ATOM 790 C CA . GLN A 1 95 ? 4.936 -4.654 16.242 1.00 71.94 95 GLN A CA 1
ATOM 791 C C . GLN A 1 95 ? 5.004 -5.343 17.612 1.00 71.94 95 GLN A C 1
ATOM 793 O O . GLN A 1 95 ? 4.715 -4.724 18.637 1.00 71.94 95 GLN A O 1
ATOM 798 N N . GLY A 1 96 ? 5.371 -6.628 17.655 1.00 63.34 96 GLY A N 1
ATOM 799 C CA . GLY A 1 96 ? 5.567 -7.349 18.914 1.00 63.34 96 GLY A CA 1
ATOM 800 C C . GLY A 1 96 ? 6.742 -6.800 19.727 1.00 63.34 96 GLY A C 1
ATOM 801 O O . GLY A 1 96 ? 6.640 -6.671 20.944 1.00 63.34 96 GLY A O 1
ATOM 802 N N . SER A 1 97 ? 7.826 -6.412 19.049 1.00 57.00 97 SER A N 1
ATOM 803 C CA . SER A 1 97 ? 9.059 -5.943 19.693 1.00 57.00 97 SER A CA 1
ATOM 804 C C . SER A 1 97 ? 8.953 -4.564 20.369 1.00 57.00 97 SER A C 1
ATOM 806 O O . SER A 1 97 ? 9.689 -4.289 21.318 1.00 57.00 97 SER A O 1
ATOM 808 N N . GLU A 1 98 ? 8.025 -3.703 19.937 1.00 53.25 98 GLU A N 1
ATOM 809 C CA . GLU A 1 98 ? 7.801 -2.386 20.557 1.00 53.25 98 GLU A CA 1
ATOM 810 C C . GLU A 1 98 ? 6.979 -2.464 21.852 1.00 53.25 98 GLU A C 1
ATOM 812 O O . GLU A 1 98 ? 7.251 -1.728 22.802 1.00 53.25 98 GLU A O 1
ATOM 817 N N . LYS A 1 99 ? 6.025 -3.402 21.941 1.00 55.06 99 LYS A N 1
ATOM 818 C CA . LYS A 1 99 ? 5.164 -3.583 23.127 1.00 55.06 99 LYS A CA 1
ATOM 819 C C . LYS A 1 99 ? 5.937 -4.016 24.375 1.00 55.06 99 LYS A C 1
ATOM 821 O O . LYS A 1 99 ? 5.543 -3.704 25.499 1.00 55.06 99 LYS A O 1
ATOM 826 N N . GLU A 1 100 ? 7.055 -4.708 24.189 1.00 51.12 100 GLU A N 1
ATOM 827 C CA . GLU A 1 100 ? 7.903 -5.179 25.286 1.00 51.12 100 GLU A CA 1
ATOM 828 C C . GLU A 1 100 ? 8.770 -4.055 25.885 1.00 51.12 100 GLU A C 1
ATOM 830 O O . GLU A 1 100 ? 9.107 -4.092 27.067 1.00 51.12 100 GLU A O 1
ATOM 835 N N . ARG A 1 101 ? 9.050 -2.993 25.112 1.00 46.50 101 ARG A N 1
ATOM 836 C CA . ARG A 1 101 ? 9.729 -1.781 25.605 1.00 46.50 101 ARG A CA 1
ATOM 837 C C . ARG A 1 101 ? 8.788 -0.821 26.328 1.00 46.50 101 ARG A C 1
ATOM 839 O O . ARG A 1 101 ? 9.179 -0.254 27.344 1.00 46.50 101 ARG A O 1
ATOM 846 N N . THR A 1 102 ? 7.558 -0.644 25.848 1.00 44.09 102 THR A N 1
ATOM 847 C CA . THR A 1 102 ? 6.595 0.278 26.480 1.00 44.09 102 THR A CA 1
ATOM 848 C C . THR A 1 102 ? 6.038 -0.260 27.800 1.00 44.09 102 THR A C 1
ATOM 850 O O . THR A 1 102 ? 5.799 0.520 28.717 1.00 44.09 102 THR A O 1
ATOM 853 N N . SER A 1 103 ? 5.969 -1.587 27.963 1.00 49.50 103 SER A N 1
ATOM 854 C CA . SER A 1 103 ? 5.561 -2.233 29.223 1.00 49.50 103 SER A CA 1
ATOM 855 C C . SER A 1 103 ? 6.581 -2.071 30.366 1.00 49.50 103 SER A C 1
ATOM 857 O O . SER A 1 103 ? 6.218 -2.201 31.532 1.00 49.50 103 SER A O 1
ATOM 859 N N . GLN A 1 104 ? 7.856 -1.783 30.066 1.00 43.06 104 GLN A N 1
ATOM 860 C CA . GLN A 1 104 ? 8.897 -1.580 31.087 1.00 43.06 104 GLN A CA 1
ATOM 861 C C . GLN A 1 104 ? 8.980 -0.134 31.604 1.00 43.06 104 GLN A C 1
ATOM 863 O O . GLN A 1 104 ? 9.450 0.079 32.722 1.00 43.06 104 GLN A O 1
ATOM 868 N N . CYS A 1 105 ? 8.500 0.860 30.849 1.00 46.81 105 CYS A N 1
ATOM 869 C CA . CYS A 1 105 ? 8.523 2.263 31.281 1.00 46.81 105 CYS A CA 1
ATOM 870 C C . CYS A 1 105 ? 7.386 2.620 32.255 1.00 46.81 105 CYS A C 1
ATOM 872 O O . CYS A 1 105 ? 7.564 3.495 33.099 1.00 46.81 105 CYS A O 1
ATOM 874 N N . GLU A 1 106 ? 6.242 1.932 32.197 1.00 50.72 106 GLU A N 1
ATOM 875 C CA . GLU A 1 106 ? 5.076 2.251 33.038 1.00 50.72 106 GLU A CA 1
ATOM 876 C C . GLU A 1 106 ? 5.201 1.717 34.478 1.00 50.72 106 GLU A C 1
ATOM 878 O O . GLU A 1 106 ? 4.648 2.300 35.410 1.00 50.72 106 GLU A O 1
ATOM 883 N N . THR A 1 107 ? 6.007 0.676 34.717 1.00 49.69 107 THR A N 1
ATOM 884 C CA . THR A 1 107 ? 6.222 0.121 36.070 1.00 49.69 107 THR A CA 1
ATOM 885 C C . THR A 1 107 ? 7.258 0.867 36.920 1.00 49.69 107 THR A C 1
ATOM 887 O O . THR A 1 107 ? 7.469 0.499 38.073 1.00 49.69 107 THR A O 1
ATOM 890 N N . GLN A 1 108 ? 7.906 1.916 36.399 1.00 50.19 108 GLN A N 1
ATOM 891 C CA . GLN A 1 108 ? 8.928 2.691 37.130 1.00 50.19 108 GLN A CA 1
ATOM 892 C C . GLN A 1 108 ? 8.552 4.161 37.391 1.00 50.19 108 GLN A C 1
ATOM 894 O O . GLN A 1 108 ? 9.399 4.942 37.815 1.00 50.19 108 GLN A O 1
ATOM 899 N N . GLY A 1 109 ? 7.283 4.540 37.202 1.00 48.38 109 GLY A N 1
ATOM 900 C CA . GLY A 1 109 ? 6.818 5.925 37.350 1.00 48.38 109 GLY A CA 1
ATOM 901 C C . GLY A 1 109 ? 6.030 6.270 38.619 1.00 48.38 109 GLY A C 1
ATOM 902 O O . GLY A 1 109 ? 5.507 7.376 38.684 1.00 48.38 109 GLY A O 1
ATOM 903 N N . HIS A 1 110 ? 5.889 5.378 39.611 1.00 47.22 110 HIS A N 1
ATOM 904 C CA . HIS A 1 110 ? 4.966 5.630 40.73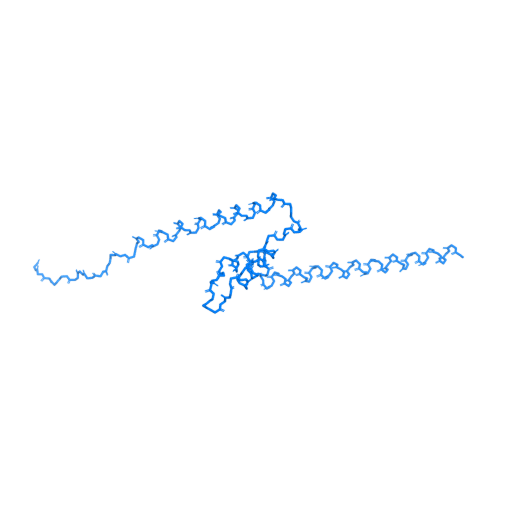1 1.00 47.22 110 HIS A CA 1
ATOM 905 C C . HIS A 1 110 ? 5.523 5.312 42.128 1.00 47.22 110 HIS A C 1
ATOM 907 O O . HIS A 1 110 ? 4.943 4.507 42.843 1.00 47.22 110 HIS A O 1
ATOM 913 N N . LEU A 1 111 ? 6.597 5.983 42.562 1.00 51.19 111 LEU A N 1
ATOM 914 C CA . LEU A 1 111 ? 6.907 6.171 43.992 1.00 51.19 111 LEU A CA 1
ATOM 915 C C . LEU A 1 111 ? 7.762 7.434 44.210 1.00 51.19 111 LEU A C 1
ATOM 917 O O . LEU A 1 111 ? 8.973 7.326 44.373 1.00 51.19 111 LEU A O 1
ATOM 921 N N . ASN A 1 112 ? 7.145 8.619 44.251 1.00 48.56 112 ASN A N 1
ATOM 922 C CA . ASN A 1 112 ? 7.642 9.767 45.030 1.00 48.56 112 ASN A CA 1
ATOM 923 C C . ASN A 1 112 ? 6.643 10.936 45.087 1.00 48.56 112 ASN A C 1
ATOM 925 O O . ASN A 1 112 ? 7.003 12.064 44.768 1.00 48.56 112 ASN A O 1
ATOM 929 N N . GLU A 1 113 ? 5.426 10.726 45.589 1.00 49.88 113 GLU A N 1
ATOM 930 C CA . GLU A 1 113 ? 4.635 11.867 46.062 1.00 49.88 113 GLU A CA 1
ATOM 931 C C . GLU A 1 113 ? 4.174 11.665 47.506 1.00 49.88 113 GLU A C 1
ATOM 933 O O . GLU A 1 113 ? 3.405 10.766 47.835 1.00 49.88 113 GLU A O 1
ATOM 938 N N . SER A 1 114 ? 4.679 12.567 48.353 1.00 51.56 114 SER A N 1
ATOM 939 C CA . SER A 1 114 ? 4.400 12.790 49.776 1.00 51.56 114 SER A CA 1
ATOM 940 C C . SER A 1 114 ? 5.097 11.869 50.791 1.00 51.56 114 SER A C 1
ATOM 942 O O . SER A 1 114 ? 4.736 10.723 51.026 1.00 51.56 114 SER A O 1
ATOM 944 N N . GLY A 1 115 ? 6.104 12.431 51.463 1.00 42.31 115 GLY A N 1
ATOM 945 C CA . GLY A 1 115 ? 6.731 11.806 52.626 1.00 42.31 115 GLY A CA 1
ATOM 946 C C . GLY A 1 115 ? 7.661 12.715 53.425 1.00 42.31 115 GLY A C 1
ATOM 947 O O . GLY A 1 115 ? 8.519 12.215 54.143 1.00 42.31 115 GLY A O 1
ATOM 948 N N . MET A 1 116 ? 7.523 14.042 53.320 1.00 36.59 116 MET A N 1
ATOM 949 C CA . MET A 1 116 ? 8.059 14.942 54.342 1.00 36.59 116 MET A CA 1
ATOM 950 C C . MET A 1 116 ? 7.165 14.785 55.580 1.00 36.59 116 MET A C 1
ATOM 952 O O . MET A 1 116 ? 6.098 15.389 55.660 1.00 36.59 116 MET A O 1
ATOM 956 N N . SER A 1 117 ? 7.579 13.932 56.521 1.00 40.34 117 SER A N 1
ATOM 957 C CA . SER A 1 117 ? 7.122 14.030 57.907 1.00 40.34 117 SER A CA 1
ATOM 958 C C . SER A 1 117 ? 8.033 14.997 58.648 1.00 40.34 117 SER A C 1
ATOM 960 O O . SER A 1 117 ? 9.258 14.923 58.588 1.00 40.34 117 SER A O 1
ATOM 962 N N . ILE A 1 118 ? 7.374 15.916 59.332 1.00 42.28 118 ILE A N 1
ATOM 963 C CA . ILE A 1 118 ? 7.897 16.975 60.182 1.00 42.28 118 ILE A CA 1
ATOM 964 C C . ILE A 1 118 ? 8.706 16.332 61.325 1.00 42.28 118 ILE A C 1
ATOM 966 O O . ILE A 1 118 ? 8.315 15.285 61.842 1.00 42.28 118 ILE A O 1
ATOM 970 N N . GLY A 1 119 ? 9.856 16.920 61.665 1.00 39.25 119 GLY A N 1
ATOM 971 C CA . GLY A 1 119 ? 10.858 16.321 62.553 1.00 39.25 119 GLY A CA 1
ATOM 972 C C . GLY A 1 119 ? 10.445 16.161 64.014 1.00 39.25 119 GLY A C 1
ATOM 973 O O . GLY A 1 119 ? 9.501 16.800 64.462 1.00 39.25 119 GLY A O 1
ATOM 974 N N . THR A 1 120 ? 11.205 15.377 64.783 1.00 35.44 120 THR A N 1
ATOM 975 C CA . THR A 1 120 ? 11.543 15.649 66.195 1.00 35.44 120 THR A CA 1
ATOM 976 C C . THR A 1 120 ? 12.624 14.679 66.698 1.00 35.44 120 THR A C 1
ATOM 978 O O . THR A 1 120 ? 12.509 13.483 66.454 1.00 35.44 120 THR A O 1
ATOM 981 N N . PHE A 1 121 ? 13.592 15.251 67.434 1.00 40.56 121 PHE A N 1
ATOM 982 C CA . PHE A 1 121 ? 14.677 14.682 68.262 1.00 40.56 121 PHE A CA 1
ATOM 983 C C . PHE A 1 121 ? 15.801 13.859 67.613 1.00 40.56 121 PHE A C 1
ATOM 985 O O . PHE A 1 121 ? 15.564 12.719 67.168 1.00 40.56 121 PHE A O 1
#

InterPro domains:
  IPR003309 SCAN domain [PF02023] (42-106)
  IPR003309 SCAN domain [PS50804] (47-94)
  IPR003309 SCAN domain [SM00431] (41-120)
  IPR038269 SCAN domain superfamily [G3DSA:1.10.4020.10] (38-116)

Organism: Erpetoichthys calabaricus (NCBI:txid27687)

Foldseek 3Di:
DVVVVVVVVVVVVVVVVVVVVVVVVVVVVVVVVCVVVVVDLVVLVVVLVPDDDDPPDDPVNSVVSNVVSCCSNQVPVVDDPVVSVVSVVVVVVVVVVVVVVVVVVVVPPDPDDDDPDDDDD

Secondary structure (DSSP, 8-state):
-HHHHHHHHHHHHHHHHHHHHHHHHHHHHHHHHHHHTT-SHHHHHHHHHT----TT--HHHHHHHHHHHHHHHH-TTTS-HHHHHHHHHHHHHHHHHHHHHHHHHGGGS---S---PPP--